Protein AF-A0A822YK95-F1 (afdb_monomer_lite)

Sequence (78 aa):
MRNNALLEFARIVKVKEQVVAGTLHHLTLEVIEACKKKIYEAKVWVKPWLNFKELQEFKPVGDAPTFTSSDLGARQGK

InterPro domains:
  IPR000010 Cystatin domain [PF16845] (2-61)
  IPR000010 Cystatin domain [SM00043] (1-61)
  IPR000010 Cystatin domain [cd00042] (2-60)
  IPR018073 Proteinase inhibitor I25, cystatin, conserved site [PS00287] (17-30)
  IPR027214 Cystatin [PTHR11413] (2-64)
  IPR046350 Cystatin superfamily [SSF54403] (3-64)

Organism: Nelumbo nucifera (NCBI:txid4432)

Radius of gyration: 18.46 Å; chains: 1; bounding box: 51×46×33 Å

Secondary structure (DSSP, 8-state):
------EEEEEEEEEEEEESSSEEEEEEEEEEETTEEEEEEEEEEEEGGGTEEEEEEEEE--S-----GGGG------

pLDDT: mean 82.71, std 18.98, range [36.16, 98.12]

Foldseek 3Di:
DDPDFDKAFDAWPDWDWDDDCFIWIWTWTFIQTPNDTFIKIWIWGDNVVVRDIDTPDIGTPPDPPPPPVVVVPDDDDD

Structure (mmCIF, N/CA/C/O backbone):
data_AF-A0A822YK95-F1
#
_entry.id   AF-A0A822YK95-F1
#
loop_
_atom_site.group_PDB
_atom_site.id
_atom_site.type_symbol
_atom_site.label_atom_id
_atom_site.label_alt_id
_atom_site.label_comp_id
_atom_site.label_asym_id
_atom_site.label_entity_id
_atom_site.label_seq_id
_atom_site.pdbx_PDB_ins_code
_atom_site.Cartn_x
_atom_site.Cartn_y
_atom_site.Cartn_z
_atom_site.occupancy
_atom_site.B_iso_or_equiv
_atom_site.auth_seq_id
_atom_site.auth_comp_id
_atom_site.auth_asym_id
_atom_site.auth_atom_id
_atom_site.pdbx_PDB_model_num
ATOM 1 N N . MET A 1 1 ? 11.073 8.281 17.150 1.00 36.16 1 MET A N 1
ATOM 2 C CA . MET A 1 1 ? 10.050 7.965 16.127 1.00 36.16 1 MET A CA 1
ATOM 3 C C . MET A 1 1 ? 9.427 6.631 16.511 1.00 36.16 1 MET A C 1
ATOM 5 O O . MET A 1 1 ? 10.176 5.684 16.716 1.00 36.16 1 MET A O 1
ATOM 9 N N . ARG A 1 2 ? 8.112 6.561 16.754 1.00 42.84 2 ARG A N 1
ATOM 10 C CA . ARG A 1 2 ? 7.452 5.330 17.230 1.00 42.84 2 ARG A CA 1
ATOM 11 C C . ARG A 1 2 ? 6.911 4.565 16.021 1.00 42.84 2 ARG A C 1
ATOM 13 O O . ARG A 1 2 ? 5.789 4.803 15.600 1.00 42.84 2 ARG A O 1
ATOM 20 N N . ASN A 1 3 ? 7.726 3.675 15.466 1.00 53.94 3 ASN A N 1
ATOM 21 C CA . ASN A 1 3 ? 7.366 2.834 14.325 1.00 53.94 3 ASN A CA 1
ATOM 22 C C . ASN A 1 3 ? 6.982 1.438 14.815 1.00 53.94 3 ASN A C 1
ATOM 24 O O . ASN A 1 3 ? 7.801 0.550 14.679 1.00 53.94 3 ASN A O 1
ATOM 28 N N . ASN A 1 4 ? 5.815 1.240 15.438 1.00 59.22 4 ASN A N 1
ATOM 29 C CA . ASN A 1 4 ? 5.329 -0.108 15.787 1.00 59.22 4 ASN A CA 1
ATOM 30 C C . ASN A 1 4 ? 3.796 -0.114 15.931 1.00 59.22 4 ASN A C 1
ATOM 32 O O . ASN A 1 4 ? 3.265 -0.403 17.002 1.00 59.22 4 ASN A O 1
ATOM 36 N N . ALA A 1 5 ? 3.078 0.257 14.869 1.00 70.44 5 ALA A N 1
ATOM 37 C CA . ALA A 1 5 ? 1.692 -0.175 14.720 1.00 70.44 5 ALA A CA 1
ATOM 38 C C . ALA A 1 5 ? 1.709 -1.534 14.010 1.00 70.44 5 ALA A C 1
ATOM 40 O O . ALA A 1 5 ? 2.306 -1.657 12.940 1.00 70.44 5 ALA A O 1
ATOM 41 N N . LEU A 1 6 ? 1.102 -2.557 14.617 1.00 83.69 6 LEU A N 1
ATOM 42 C CA . LEU A 1 6 ? 0.882 -3.837 13.949 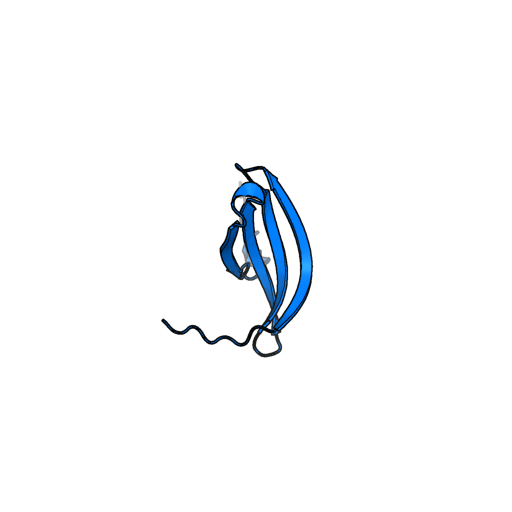1.00 83.69 6 LEU A CA 1
ATOM 43 C C . LEU A 1 6 ? -0.274 -3.653 12.967 1.00 83.69 6 LEU A C 1
ATOM 45 O O . LEU A 1 6 ? -1.428 -3.499 13.370 1.00 83.69 6 LEU A O 1
ATOM 49 N N . LEU A 1 7 ? 0.081 -3.599 11.688 1.00 90.12 7 LEU A N 1
ATOM 50 C CA . LEU A 1 7 ? -0.842 -3.475 10.575 1.00 90.12 7 LEU A CA 1
ATOM 51 C C . LEU A 1 7 ? -0.969 -4.832 9.893 1.00 90.12 7 LEU A C 1
ATOM 53 O O . LEU A 1 7 ? 0.020 -5.381 9.410 1.00 90.12 7 LEU A O 1
ATOM 57 N N . GLU A 1 8 ? -2.187 -5.348 9.819 1.00 92.44 8 GLU A N 1
ATOM 58 C CA . GLU A 1 8 ? -2.491 -6.568 9.077 1.00 92.44 8 GLU A CA 1
ATOM 59 C C . GLU A 1 8 ? -3.148 -6.204 7.746 1.00 92.44 8 GLU A C 1
ATOM 61 O O . GLU A 1 8 ? -4.131 -5.464 7.691 1.00 92.44 8 GLU A O 1
ATOM 66 N N . PHE A 1 9 ? -2.604 -6.710 6.644 1.00 93.38 9 PHE A N 1
ATOM 67 C CA . PHE A 1 9 ? -3.201 -6.516 5.327 1.00 93.38 9 PHE A CA 1
ATOM 68 C C . PHE A 1 9 ? -4.500 -7.324 5.203 1.00 93.38 9 PHE A C 1
ATOM 70 O O . PHE A 1 9 ? -4.495 -8.529 5.442 1.00 93.38 9 PHE A O 1
ATOM 77 N N . ALA A 1 10 ? -5.592 -6.681 4.777 1.00 94.56 10 ALA A N 1
ATOM 78 C CA . ALA A 1 10 ? -6.848 -7.370 4.484 1.00 94.56 10 ALA A CA 1
ATOM 79 C C . ALA A 1 10 ? -7.047 -7.570 2.975 1.00 94.56 10 ALA A C 1
ATOM 81 O O . ALA A 1 10 ? -7.182 -8.701 2.509 1.00 94.56 10 ALA A O 1
ATOM 82 N N . ARG A 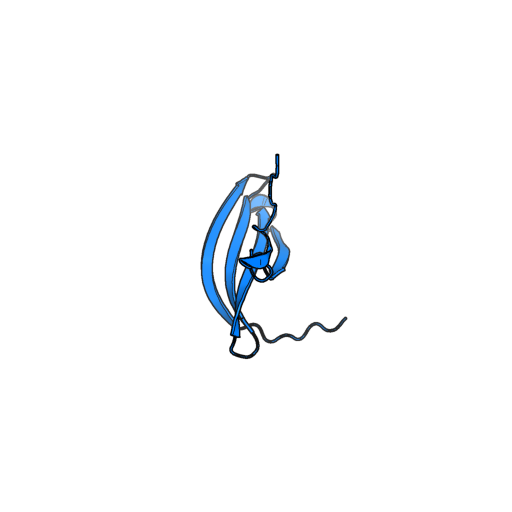1 11 ? -7.092 -6.476 2.200 1.00 95.12 11 ARG A N 1
ATOM 83 C CA . ARG A 1 11 ? -7.289 -6.519 0.738 1.00 95.12 11 ARG A CA 1
ATOM 84 C C . ARG A 1 11 ? -6.890 -5.217 0.056 1.00 95.12 11 ARG A C 1
ATOM 86 O O . ARG A 1 11 ? -6.855 -4.158 0.673 1.00 95.12 11 ARG A O 1
ATOM 93 N N . ILE A 1 12 ? -6.691 -5.278 -1.255 1.00 95.44 12 ILE A N 1
ATOM 94 C CA . ILE A 1 12 ? -6.641 -4.089 -2.108 1.00 95.44 12 ILE A CA 1
ATOM 95 C C . ILE A 1 12 ? -8.080 -3.681 -2.446 1.00 95.44 12 ILE A C 1
ATOM 97 O O . ILE A 1 12 ? -8.875 -4.516 -2.870 1.00 95.44 12 ILE A O 1
ATOM 101 N N . VAL A 1 13 ? -8.414 -2.403 -2.266 1.00 95.56 13 VAL A N 1
ATOM 102 C CA . VAL A 1 13 ? -9.723 -1.839 -2.645 1.00 95.56 13 VAL A CA 1
ATOM 103 C C . VAL A 1 13 ? -9.661 -1.042 -3.945 1.00 95.56 13 VAL A C 1
ATOM 105 O O . VAL A 1 13 ? -10.675 -0.897 -4.624 1.00 95.56 13 VAL A O 1
ATOM 108 N N . LYS A 1 14 ? -8.481 -0.533 -4.320 1.00 94.00 14 LYS A N 1
ATOM 109 C CA . LYS A 1 14 ? -8.289 0.194 -5.577 1.00 94.00 14 LYS A CA 1
ATOM 110 C C . LYS A 1 14 ? -6.846 0.123 -6.048 1.00 94.00 14 LYS A C 1
ATOM 112 O O . LYS A 1 14 ? -5.923 0.180 -5.240 1.00 94.00 14 LYS A O 1
ATOM 117 N N . VAL A 1 15 ? -6.673 0.068 -7.363 1.00 95.88 15 VAL A N 1
ATOM 118 C CA . VAL A 1 15 ? -5.375 0.172 -8.030 1.00 95.88 15 VAL A CA 1
ATOM 119 C C . VAL A 1 15 ? -5.475 1.226 -9.120 1.00 95.88 15 VAL A C 1
ATOM 121 O O . VAL A 1 15 ? -6.459 1.285 -9.857 1.00 95.88 15 VAL A O 1
ATOM 124 N N . LYS A 1 16 ? -4.451 2.066 -9.209 1.00 95.88 16 LYS A N 1
ATOM 125 C CA . LYS A 1 16 ? -4.190 2.945 -10.344 1.00 95.88 16 LYS A CA 1
ATOM 126 C C . LYS A 1 16 ? -2.728 2.799 -10.735 1.00 95.88 16 LYS A C 1
ATOM 128 O O . LYS A 1 16 ? -1.865 2.704 -9.866 1.00 95.88 16 LYS A O 1
ATOM 133 N N . GLU A 1 17 ? -2.456 2.841 -12.027 1.00 95.56 17 GLU A N 1
ATOM 134 C CA . GLU A 1 17 ? -1.096 2.836 -12.556 1.00 95.56 17 GLU A CA 1
ATOM 135 C C . GLU A 1 17 ? -0.816 4.157 -13.255 1.00 95.56 17 GLU A C 1
ATOM 137 O O . GLU A 1 17 ? -1.676 4.706 -13.945 1.00 95.56 17 GLU A O 1
ATOM 142 N N . GLN A 1 18 ? 0.389 4.676 -13.054 1.00 93.25 18 GLN A N 1
ATOM 143 C CA . GLN A 1 18 ? 0.843 5.901 -13.688 1.00 93.25 18 GLN A CA 1
ATOM 144 C C . GLN A 1 18 ? 2.242 5.692 -14.261 1.00 93.25 18 GLN A C 1
ATOM 146 O O . GLN A 1 18 ? 3.146 5.244 -13.559 1.00 93.25 18 GLN A O 1
ATOM 151 N N . VAL A 1 19 ? 2.438 6.046 -15.530 1.00 94.31 19 VAL A N 1
ATOM 152 C CA . VAL A 1 19 ? 3.748 5.963 -16.187 1.00 94.31 19 VAL A CA 1
ATOM 153 C C . VAL A 1 19 ? 4.561 7.216 -15.851 1.00 94.31 19 VAL A C 1
ATOM 155 O O . VAL A 1 19 ? 4.164 8.325 -16.199 1.00 94.31 19 VAL A O 1
ATOM 158 N N . VAL A 1 20 ? 5.690 7.047 -15.157 1.00 89.50 20 VAL A N 1
ATOM 159 C CA . VAL A 1 20 ? 6.587 8.134 -14.708 1.00 89.50 20 VAL A CA 1
ATOM 160 C C . VAL A 1 20 ? 8.039 7.665 -14.714 1.00 89.50 20 VAL A C 1
ATOM 162 O O . VAL A 1 20 ? 8.575 7.273 -13.680 1.00 89.50 20 VAL A O 1
ATOM 165 N N . ALA A 1 21 ? 8.675 7.638 -15.890 1.00 91.12 21 ALA A N 1
ATOM 166 C CA . ALA A 1 21 ? 10.010 7.044 -16.056 1.00 91.12 21 ALA A CA 1
ATOM 167 C C . ALA A 1 21 ? 10.120 5.683 -15.330 1.00 91.12 21 ALA A C 1
ATOM 169 O O . ALA A 1 21 ? 11.050 5.430 -14.568 1.00 91.12 21 ALA A O 1
ATOM 170 N N . GLY A 1 22 ? 9.094 4.852 -15.519 1.00 94.25 22 GLY A N 1
ATOM 171 C CA . GLY A 1 22 ? 8.798 3.628 -14.780 1.00 94.25 22 GLY A CA 1
ATOM 172 C C . GLY A 1 22 ? 7.286 3.521 -14.608 1.00 94.25 22 GLY A C 1
ATOM 173 O O . GLY A 1 22 ? 6.541 4.260 -15.258 1.00 94.25 22 GLY A O 1
ATOM 174 N N . THR A 1 23 ? 6.840 2.676 -13.687 1.00 96.88 23 THR A N 1
ATOM 175 C CA . THR A 1 23 ? 5.428 2.582 -13.298 1.00 96.88 23 THR A CA 1
ATOM 176 C C . THR A 1 23 ? 5.289 2.910 -11.821 1.00 96.88 23 THR A C 1
ATOM 178 O O . THR A 1 23 ? 5.940 2.304 -10.971 1.00 96.88 23 THR A O 1
ATOM 181 N N . LEU A 1 24 ? 4.457 3.897 -11.503 1.00 97.62 24 LEU A N 1
ATOM 182 C CA . LEU A 1 24 ? 4.030 4.207 -10.147 1.00 97.62 24 LEU A CA 1
ATOM 183 C C . LEU A 1 24 ? 2.670 3.550 -9.911 1.00 97.62 24 LEU A C 1
ATOM 185 O O . LEU A 1 24 ? 1.657 3.968 -10.476 1.00 97.62 24 LEU A O 1
ATOM 189 N N . HIS A 1 25 ? 2.651 2.520 -9.073 1.00 97.31 25 HIS A N 1
ATOM 190 C CA . HIS A 1 25 ? 1.426 1.869 -8.630 1.00 97.31 25 HIS A CA 1
ATOM 191 C C . HIS A 1 25 ? 0.876 2.622 -7.424 1.00 97.31 25 HIS A C 1
ATOM 193 O O . HIS A 1 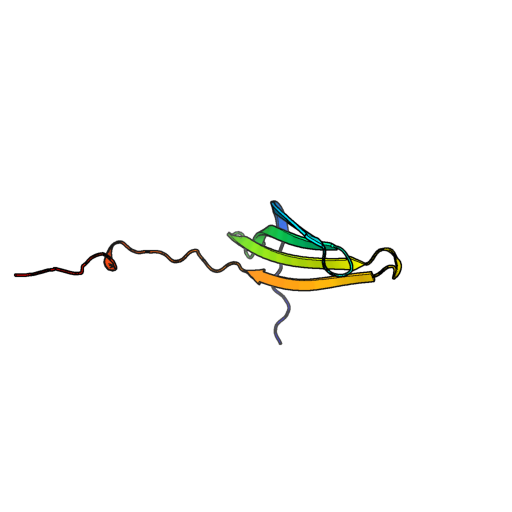25 ? 1.507 2.676 -6.367 1.00 97.31 25 HIS A O 1
ATOM 199 N N . HIS A 1 26 ? -0.305 3.203 -7.585 1.00 97.00 26 HIS A N 1
ATOM 200 C CA . HIS A 1 26 ? -1.048 3.839 -6.513 1.00 97.00 26 HIS A CA 1
ATOM 201 C C . HIS A 1 26 ? -2.124 2.863 -6.034 1.00 97.00 26 HIS A C 1
ATOM 203 O O . HIS A 1 26 ? -3.116 2.604 -6.721 1.00 97.00 26 HIS A O 1
ATOM 209 N N . LEU A 1 27 ? -1.886 2.292 -4.860 1.00 96.69 27 LEU A N 1
ATOM 210 C CA . LEU A 1 27 ? -2.713 1.272 -4.237 1.00 96.69 27 LEU A CA 1
ATOM 211 C C . LEU A 1 27 ? -3.508 1.894 -3.095 1.00 96.69 27 LEU A C 1
ATOM 213 O O . LEU A 1 27 ? -2.955 2.608 -2.261 1.00 96.69 27 LEU A O 1
ATOM 217 N N . THR A 1 28 ? -4.792 1.574 -3.026 1.00 95.94 28 THR A N 1
ATOM 218 C CA . THR A 1 28 ? -5.617 1.823 -1.847 1.00 95.94 28 THR A CA 1
ATOM 219 C C . THR A 1 28 ? -5.910 0.476 -1.195 1.00 95.94 28 THR A C 1
ATOM 221 O O . THR A 1 28 ? -6.395 -0.450 -1.853 1.00 95.94 28 THR A O 1
ATOM 224 N N . LEU A 1 29 ? -5.581 0.353 0.086 1.00 95.31 29 LEU A N 1
ATOM 225 C CA . LEU A 1 29 ? -5.520 -0.893 0.845 1.00 95.31 29 LEU A CA 1
ATOM 226 C C . LEU A 1 29 ? -6.486 -0.816 2.027 1.00 95.31 29 LEU A C 1
ATOM 228 O O . LEU A 1 29 ? -6.514 0.190 2.729 1.00 95.31 29 LEU A O 1
ATOM 232 N N . GLU A 1 30 ? -7.236 -1.883 2.276 1.00 94.00 30 GLU A N 1
ATOM 233 C CA . GLU A 1 30 ? -7.888 -2.113 3.564 1.00 94.00 30 GLU A CA 1
ATOM 234 C C . GLU A 1 30 ? -6.896 -2.839 4.481 1.00 94.00 30 GLU A C 1
ATOM 236 O O . GLU A 1 30 ? -6.338 -3.880 4.118 1.00 94.00 30 GLU A O 1
ATOM 241 N N . VAL A 1 31 ? -6.676 -2.269 5.662 1.00 93.38 31 VAL A N 1
ATOM 242 C CA . VAL A 1 31 ? -5.716 -2.722 6.673 1.00 93.38 31 VAL A CA 1
ATOM 243 C C . VAL A 1 31 ? -6.440 -2.839 8.010 1.00 93.38 31 VAL A C 1
ATOM 245 O O . VAL A 1 31 ? -7.315 -2.029 8.313 1.00 93.38 31 VAL A O 1
ATOM 248 N N . ILE A 1 32 ? -6.094 -3.837 8.816 1.00 91.38 32 ILE A N 1
ATOM 249 C CA . ILE A 1 32 ? -6.589 -3.999 10.182 1.00 91.38 32 ILE A CA 1
ATOM 250 C C . ILE A 1 32 ? -5.511 -3.477 11.135 1.00 91.38 32 ILE A C 1
ATOM 252 O O . ILE A 1 32 ? -4.396 -3.990 11.171 1.00 91.38 32 ILE A O 1
ATOM 256 N N . GLU A 1 33 ? -5.847 -2.444 11.903 1.00 89.44 33 GLU A N 1
ATOM 257 C CA . GLU A 1 33 ? -5.001 -1.865 12.948 1.00 89.44 33 GLU A CA 1
ATOM 258 C C . GLU A 1 33 ? -5.765 -1.920 14.274 1.00 89.44 33 GLU A C 1
ATOM 260 O O . GLU A 1 33 ? -6.847 -1.339 14.393 1.00 89.44 33 GLU A O 1
ATOM 265 N N . ALA A 1 34 ? -5.227 -2.632 15.271 1.00 88.06 34 ALA A N 1
ATOM 266 C CA . ALA A 1 34 ? -5.878 -2.823 16.574 1.00 88.06 34 ALA A CA 1
ATOM 267 C C . ALA A 1 34 ? -7.354 -3.275 16.450 1.00 88.06 34 ALA A C 1
ATOM 269 O O . ALA A 1 34 ? -8.258 -2.683 17.045 1.00 88.06 34 ALA A O 1
ATOM 270 N N . CYS A 1 35 ? -7.594 -4.301 15.622 1.00 85.06 35 CYS A N 1
ATOM 271 C CA . CYS A 1 35 ? -8.914 -4.865 15.297 1.00 85.06 35 CYS A CA 1
ATOM 272 C C . CYS A 1 35 ? -9.887 -3.922 14.563 1.00 85.06 35 CYS A C 1
ATOM 274 O O . CYS A 1 35 ? -11.053 -4.271 14.377 1.00 85.06 35 CYS A O 1
ATOM 276 N N . LYS A 1 36 ? -9.438 -2.743 14.113 1.00 88.69 36 LYS A N 1
ATOM 277 C CA . LYS A 1 36 ? -10.250 -1.801 13.331 1.00 88.69 36 LYS A CA 1
ATOM 278 C C . LYS A 1 36 ? -9.780 -1.766 11.886 1.00 88.69 36 LYS A C 1
ATOM 280 O O . LYS A 1 36 ? -8.590 -1.630 11.619 1.00 88.69 36 LYS A O 1
ATOM 285 N N . LYS A 1 37 ? -10.727 -1.847 10.953 1.00 91.31 37 LYS A N 1
ATOM 286 C CA . LYS A 1 37 ? -10.449 -1.667 9.527 1.00 91.31 37 LYS A CA 1
ATOM 287 C C . LYS A 1 37 ? -10.207 -0.194 9.228 1.00 91.31 37 LYS A C 1
ATOM 289 O O . LYS A 1 37 ? -11.015 0.651 9.603 1.00 91.31 37 LYS A O 1
ATOM 294 N N . LYS A 1 38 ? -9.116 0.088 8.531 1.00 92.06 38 LYS A N 1
ATOM 295 C CA . LYS A 1 38 ? -8.713 1.413 8.067 1.00 92.06 38 LYS A CA 1
ATOM 296 C C . LYS A 1 38 ? -8.282 1.335 6.613 1.00 92.06 38 LYS A C 1
ATOM 298 O O . LYS A 1 38 ? -7.849 0.285 6.140 1.00 92.06 38 LYS A O 1
ATOM 303 N N . ILE A 1 39 ? -8.392 2.457 5.914 1.00 94.19 39 ILE A N 1
ATOM 304 C CA . ILE A 1 39 ? -7.938 2.573 4.535 1.00 94.19 39 ILE A CA 1
ATOM 305 C C . ILE A 1 39 ? -6.580 3.265 4.505 1.00 94.19 39 ILE A C 1
ATOM 307 O O . ILE A 1 39 ? -6.380 4.294 5.144 1.00 94.19 39 ILE A O 1
ATOM 311 N N . TYR A 1 40 ? -5.653 2.697 3.746 1.00 94.38 40 TYR A N 1
ATOM 312 C CA . TYR A 1 40 ? -4.324 3.243 3.515 1.00 94.38 40 TYR A CA 1
ATOM 313 C C . TYR A 1 40 ? -4.101 3.479 2.027 1.00 94.38 40 TYR A C 1
ATOM 315 O O . TYR A 1 40 ? -4.561 2.711 1.185 1.00 94.38 40 TYR A O 1
ATOM 323 N N . GLU A 1 41 ? -3.358 4.530 1.711 1.00 95.69 41 GLU A N 1
ATOM 324 C CA . GLU A 1 41 ? -2.793 4.769 0.391 1.00 95.69 41 GLU A CA 1
ATOM 325 C C . GLU A 1 41 ? -1.313 4.404 0.405 1.00 95.69 41 GLU A C 1
ATOM 327 O O . GLU A 1 41 ? -0.557 4.840 1.277 1.00 95.69 41 GLU A O 1
ATOM 332 N N . ALA A 1 42 ? -0.905 3.618 -0.587 1.00 96.56 42 ALA A N 1
ATOM 333 C CA . ALA A 1 42 ? 0.478 3.264 -0.836 1.00 96.56 42 ALA A CA 1
ATOM 334 C C . ALA A 1 42 ? 0.864 3.632 -2.269 1.00 96.56 42 ALA A C 1
ATOM 336 O O . ALA A 1 42 ? 0.127 3.350 -3.217 1.00 96.56 42 ALA A O 1
ATOM 337 N N . LYS A 1 43 ? 2.041 4.231 -2.437 1.00 97.06 43 LYS A N 1
ATOM 338 C CA . LYS A 1 43 ? 2.627 4.517 -3.750 1.00 97.06 43 LYS A CA 1
ATOM 339 C C . LYS A 1 43 ? 3.921 3.742 -3.901 1.00 97.06 43 LYS A C 1
ATOM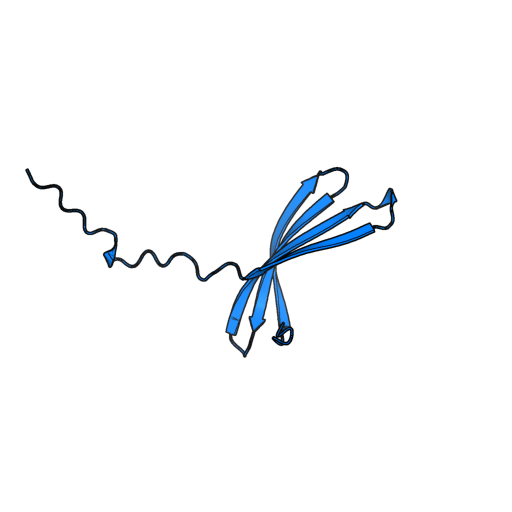 341 O O . LYS A 1 43 ? 4.860 3.963 -3.143 1.00 97.06 43 LYS A O 1
ATOM 346 N N . VAL A 1 44 ? 3.975 2.853 -4.885 1.00 97.69 44 VAL A N 1
ATOM 347 C CA . VAL A 1 44 ? 5.143 2.009 -5.157 1.00 97.69 44 VAL A CA 1
ATOM 348 C C . VAL A 1 44 ? 5.688 2.355 -6.532 1.00 97.69 44 VAL A C 1
ATOM 350 O O . VAL A 1 44 ? 4.979 2.215 -7.526 1.00 97.69 44 VAL A O 1
ATOM 353 N N . TRP A 1 45 ? 6.936 2.813 -6.599 1.00 98.12 45 TRP A N 1
ATOM 354 C CA . TRP A 1 45 ? 7.592 3.136 -7.863 1.00 98.12 45 TRP A CA 1
ATOM 355 C C . TRP A 1 45 ? 8.486 1.989 -8.308 1.00 98.12 45 TRP A C 1
ATOM 357 O O . TRP A 1 45 ? 9.376 1.563 -7.571 1.00 98.12 45 TRP A O 1
ATOM 367 N N . VAL A 1 46 ? 8.248 1.501 -9.521 1.00 97.62 46 VAL A N 1
ATOM 368 C CA . VAL A 1 46 ? 8.966 0.381 -10.122 1.00 97.62 46 VAL A CA 1
ATOM 369 C C . VAL A 1 46 ? 9.649 0.850 -11.401 1.00 97.62 46 VAL A C 1
ATOM 371 O O . VAL A 1 46 ? 9.019 1.441 -12.279 1.00 97.62 4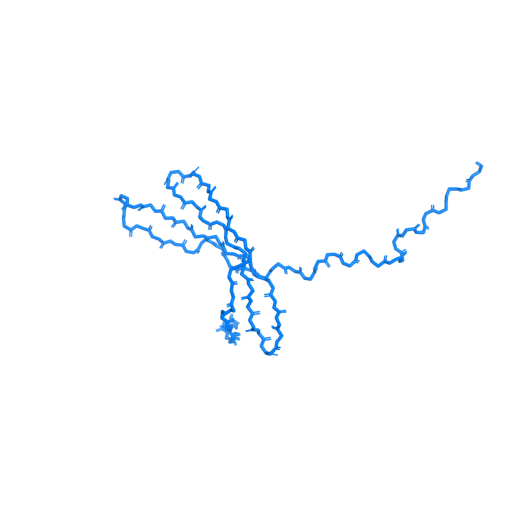6 VAL A O 1
ATOM 374 N N . LYS A 1 47 ? 10.946 0.557 -11.525 1.00 97.38 47 LYS A N 1
ATOM 375 C CA . LYS A 1 47 ? 11.730 0.768 -12.751 1.00 97.38 47 LYS A CA 1
ATOM 376 C C . LYS A 1 47 ? 12.410 -0.552 -13.115 1.00 97.38 47 LYS A C 1
ATOM 378 O O . LYS A 1 47 ? 13.495 -0.830 -12.594 1.00 97.38 47 LYS A O 1
ATOM 383 N N . PRO A 1 48 ? 11.786 -1.382 -13.974 1.00 94.31 48 PRO A N 1
ATOM 384 C CA . PRO A 1 48 ? 12.268 -2.736 -14.253 1.00 94.31 48 PRO A CA 1
ATOM 385 C C . PRO A 1 48 ? 13.705 -2.770 -14.784 1.00 94.31 48 PRO A C 1
ATOM 387 O O . PRO A 1 48 ? 14.494 -3.607 -14.366 1.00 94.31 48 PRO A O 1
ATOM 390 N N . TRP A 1 49 ? 14.083 -1.801 -15.625 1.00 95.12 49 TRP A N 1
ATOM 391 C CA . TRP A 1 49 ? 15.428 -1.717 -16.208 1.00 95.12 49 TRP A CA 1
ATOM 392 C C . TRP A 1 49 ? 16.537 -1.389 -15.198 1.00 95.12 49 TRP A C 1
ATOM 394 O O . TRP A 1 49 ? 17.707 -1.590 -15.501 1.00 95.12 49 TRP A O 1
ATOM 404 N N . LEU A 1 50 ? 16.188 -0.897 -14.004 1.00 96.69 50 LEU A N 1
ATOM 405 C CA . LEU A 1 50 ? 17.131 -0.673 -12.902 1.00 96.69 50 LEU A CA 1
ATOM 406 C C . LEU A 1 50 ? 17.001 -1.730 -11.796 1.00 96.69 50 LEU A C 1
ATOM 408 O O . LEU A 1 50 ? 17.654 -1.593 -10.766 1.00 96.69 50 LEU A O 1
ATOM 412 N N . ASN A 1 51 ? 16.135 -2.743 -11.961 1.00 94.75 51 ASN A N 1
ATOM 413 C CA . ASN A 1 51 ? 15.726 -3.658 -10.884 1.00 94.75 51 ASN A CA 1
ATOM 414 C C . ASN A 1 51 ? 15.277 -2.915 -9.612 1.00 94.75 51 ASN A C 1
ATOM 416 O O . ASN A 1 51 ? 15.494 -3.360 -8.485 1.00 94.75 51 ASN A O 1
ATOM 420 N N . PHE A 1 52 ? 14.664 -1.748 -9.798 1.00 95.62 52 PHE A N 1
ATOM 421 C CA . PHE A 1 52 ? 14.343 -0.830 -8.719 1.00 95.62 52 PHE A CA 1
ATOM 422 C C . PHE A 1 52 ? 12.869 -0.937 -8.336 1.00 95.62 52 PHE A C 1
ATOM 424 O O . PHE A 1 52 ? 11.990 -0.870 -9.201 1.00 95.62 52 PHE A O 1
ATOM 431 N N . LYS A 1 53 ? 12.615 -1.036 -7.030 1.00 95.94 53 LYS A N 1
ATOM 432 C CA . LYS A 1 53 ? 11.293 -0.907 -6.414 1.00 95.94 53 LYS A CA 1
ATOM 433 C C . LYS A 1 53 ? 11.421 -0.128 -5.107 1.00 95.94 53 LYS A C 1
ATOM 435 O O . LYS A 1 53 ? 12.249 -0.477 -4.270 1.00 95.94 53 LYS A O 1
ATOM 440 N N . GLU A 1 54 ? 10.603 0.899 -4.925 1.00 96.75 54 GLU A N 1
ATOM 441 C CA . GLU A 1 54 ? 10.616 1.725 -3.713 1.00 96.75 54 GLU A CA 1
ATOM 442 C C . GLU A 1 54 ? 9.194 2.116 -3.303 1.00 96.75 54 GLU A C 1
ATOM 444 O O . GLU A 1 54 ? 8.365 2.474 -4.143 1.00 96.75 54 GLU A O 1
ATOM 449 N N . LEU A 1 55 ? 8.917 2.056 -1.999 1.00 96.50 55 LEU A N 1
ATOM 450 C CA . LEU A 1 55 ? 7.697 2.586 -1.403 1.00 96.50 55 LEU A CA 1
ATOM 451 C C . LEU A 1 55 ? 7.875 4.093 -1.196 1.00 96.50 55 LEU A C 1
ATOM 453 O O . LEU A 1 55 ? 8.556 4.520 -0.272 1.00 96.50 55 LEU A O 1
ATOM 457 N N . GLN A 1 56 ? 7.265 4.883 -2.072 1.00 95.88 56 GLN A N 1
ATOM 458 C CA . GLN A 1 56 ? 7.339 6.344 -2.045 1.00 95.88 56 GLN A CA 1
ATOM 459 C C . GLN A 1 56 ? 6.495 6.935 -0.914 1.00 95.88 56 GLN A C 1
ATOM 461 O O . GLN A 1 56 ? 6.870 7.922 -0.291 1.00 95.88 56 GLN A O 1
ATOM 466 N N . GLU A 1 57 ? 5.328 6.348 -0.657 1.00 94.38 57 GLU A N 1
ATOM 467 C CA . GLU A 1 57 ? 4.400 6.838 0.357 1.00 94.38 57 GLU A CA 1
ATOM 468 C C . GLU A 1 57 ? 3.590 5.674 0.920 1.00 94.38 57 GLU A C 1
ATOM 470 O O . GLU A 1 57 ? 3.195 4.774 0.176 1.00 94.38 57 GLU A O 1
ATOM 475 N N . PHE A 1 58 ? 3.327 5.715 2.224 1.00 93.50 58 PHE A N 1
ATOM 476 C CA . PHE A 1 58 ? 2.388 4.832 2.902 1.00 93.50 58 PHE A CA 1
ATOM 477 C C . PHE A 1 58 ? 1.721 5.602 4.035 1.00 93.50 58 PHE A C 1
ATOM 479 O O . PHE A 1 58 ? 2.373 5.956 5.019 1.00 93.50 58 PHE A O 1
ATOM 486 N N . LYS A 1 59 ? 0.432 5.907 3.881 1.00 92.88 59 LYS A N 1
ATOM 487 C CA . LYS A 1 59 ? -0.301 6.745 4.836 1.00 92.88 59 LYS A CA 1
ATOM 488 C C . LYS A 1 59 ? -1.755 6.310 4.982 1.00 92.88 59 LYS A C 1
ATOM 490 O O . LYS A 1 59 ? -2.330 5.813 4.013 1.00 92.88 59 LYS A O 1
ATOM 495 N N . PRO A 1 60 ? -2.372 6.518 6.156 1.00 91.94 60 PRO A N 1
ATOM 496 C CA . PRO A 1 60 ? -3.810 6.368 6.285 1.00 91.94 60 PRO A CA 1
ATOM 497 C C . PRO A 1 60 ? -4.503 7.413 5.406 1.00 91.94 60 PRO A C 1
ATOM 499 O O . PRO A 1 60 ? -4.131 8.590 5.401 1.00 91.94 60 PRO A O 1
ATOM 502 N N . VAL A 1 61 ? -5.525 6.985 4.674 1.00 89.56 61 VAL A N 1
ATOM 503 C CA . VAL A 1 61 ? -6.518 7.904 4.121 1.00 89.56 61 VAL A CA 1
ATOM 504 C C . VAL A 1 61 ? -7.383 8.261 5.318 1.00 89.56 61 VAL A C 1
ATOM 506 O O . VAL A 1 61 ? -8.047 7.377 5.855 1.00 89.56 61 VAL A O 1
ATOM 509 N N . GLY A 1 62 ? -7.263 9.494 5.822 1.00 74.81 62 GLY A N 1
ATOM 510 C CA . GLY A 1 62 ? -7.992 9.930 7.018 1.00 74.81 62 GLY A CA 1
ATOM 511 C C . GLY A 1 62 ? -9.473 9.560 6.935 1.00 74.81 62 GLY A C 1
ATOM 512 O O . GLY A 1 62 ? -10.002 9.430 5.827 1.00 74.81 62 GLY A O 1
ATOM 513 N N . ASP A 1 63 ? -10.124 9.376 8.091 1.00 59.16 63 ASP A N 1
ATOM 514 C CA . ASP A 1 63 ? -11.575 9.182 8.139 1.00 59.16 63 ASP A CA 1
ATOM 515 C C . ASP A 1 63 ? -12.201 10.240 7.227 1.00 59.16 63 ASP A C 1
ATOM 517 O O . ASP A 1 63 ? -11.894 11.428 7.364 1.00 59.16 63 ASP A O 1
ATOM 521 N N . ALA A 1 64 ? -12.940 9.785 6.207 1.00 50.03 64 ALA A N 1
ATOM 522 C CA . ALA A 1 64 ? -13.538 10.645 5.190 1.00 50.03 64 ALA A CA 1
ATOM 523 C C . ALA A 1 64 ? -14.115 11.898 5.861 1.00 50.03 64 ALA A C 1
ATOM 525 O O . ALA A 1 64 ? -14.646 11.750 6.965 1.00 50.03 64 ALA A O 1
ATOM 526 N N . PRO A 1 65 ? -14.032 13.101 5.252 1.00 47.84 65 PRO A N 1
ATOM 527 C CA . PRO A 1 65 ? -14.602 14.287 5.866 1.00 47.84 65 PRO A CA 1
ATOM 528 C C . PRO A 1 65 ? -16.052 13.962 6.201 1.00 47.84 65 PRO A C 1
ATOM 530 O O . PRO A 1 65 ? -16.886 13.766 5.314 1.00 47.84 65 PRO A O 1
ATOM 533 N N . THR A 1 66 ? -16.330 13.810 7.493 1.00 45.72 66 THR A N 1
ATOM 534 C CA . THR A 1 66 ? -17.680 13.743 8.004 1.00 45.72 66 THR A CA 1
ATOM 535 C C . THR A 1 66 ? -18.224 15.126 7.732 1.00 45.72 66 THR A C 1
ATOM 537 O O . THR A 1 66 ? -18.052 16.027 8.547 1.00 45.72 66 THR A O 1
ATOM 540 N N . PHE A 1 67 ? -18.834 15.310 6.562 1.00 48.19 67 PHE A N 1
ATOM 541 C CA . PHE A 1 67 ? -19.831 16.347 6.384 1.00 48.19 67 PHE A CA 1
ATOM 542 C C . PHE A 1 67 ? -20.946 15.980 7.357 1.00 48.19 67 PHE A C 1
ATOM 544 O O . PHE A 1 67 ? -21.872 15.233 7.043 1.00 48.19 67 PHE A O 1
ATOM 551 N N . THR A 1 68 ? -20.775 16.390 8.611 1.00 51.44 68 THR A N 1
ATOM 552 C CA . THR A 1 68 ? -21.841 16.302 9.590 1.00 51.44 68 THR A CA 1
ATOM 553 C C . THR A 1 68 ? -22.922 17.256 9.119 1.00 51.44 68 THR A C 1
ATOM 555 O O . THR A 1 68 ? -2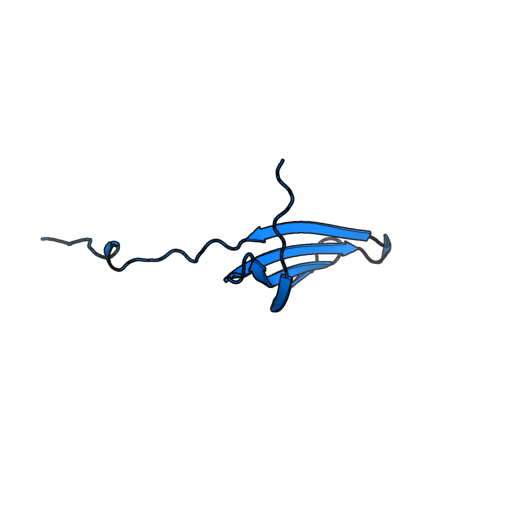2.627 18.350 8.645 1.00 51.44 68 THR A O 1
ATOM 558 N N . SER A 1 69 ? -24.184 16.845 9.240 1.00 53.41 69 SER A N 1
ATOM 559 C CA . SER A 1 69 ? -25.348 17.647 8.838 1.00 53.41 69 SER A CA 1
ATOM 560 C C . SER A 1 69 ? -25.336 19.089 9.386 1.00 53.41 69 SER A C 1
ATOM 562 O O . SER A 1 69 ? -26.074 19.933 8.883 1.00 53.41 69 SER A O 1
ATOM 564 N N . SER A 1 70 ? -24.513 19.366 10.399 1.00 63.47 70 SER A N 1
ATOM 565 C CA . SER A 1 70 ? -24.221 20.674 10.982 1.00 63.47 70 SER A CA 1
ATOM 566 C C . SER A 1 70 ? -23.686 21.718 9.986 1.00 63.47 70 SER A C 1
ATOM 568 O O . SER A 1 70 ? -23.903 22.906 10.208 1.00 63.47 70 SER A O 1
ATOM 570 N N . ASP A 1 71 ? -23.039 21.311 8.886 1.00 59.00 71 ASP A N 1
ATOM 571 C CA . ASP A 1 71 ? -22.378 22.242 7.950 1.00 59.00 71 ASP A CA 1
ATOM 572 C C . ASP A 1 71 ? -23.317 22.862 6.894 1.00 59.00 71 ASP A C 1
ATOM 574 O O . ASP A 1 71 ? -22.924 23.773 6.168 1.00 59.00 71 ASP A O 1
ATOM 578 N N . LEU A 1 72 ? -24.580 22.425 6.806 1.00 65.19 72 LEU A N 1
ATOM 579 C CA . LEU A 1 72 ? -25.545 22.914 5.800 1.00 65.19 72 LEU A CA 1
ATOM 580 C C . LEU A 1 72 ? -26.422 24.088 6.286 1.00 65.19 72 LEU A C 1
ATOM 582 O O . LEU A 1 72 ? -27.402 24.458 5.642 1.00 65.19 72 LEU A O 1
ATOM 586 N N . GLY A 1 73 ? -26.076 24.710 7.414 1.00 60.22 73 GLY A N 1
ATOM 587 C CA . GLY A 1 73 ? -26.866 25.758 8.065 1.00 60.22 73 GLY A CA 1
ATOM 588 C C . GLY A 1 73 ? -26.573 27.202 7.635 1.00 60.22 73 GLY A C 1
ATOM 589 O O . GLY A 1 73 ? -26.512 28.067 8.504 1.00 60.22 73 GLY A O 1
ATOM 590 N N . ALA A 1 74 ? -26.403 27.513 6.346 1.00 55.53 74 ALA A N 1
ATOM 591 C CA . ALA A 1 74 ? -26.319 28.908 5.889 1.00 55.53 74 ALA A CA 1
ATOM 592 C C . ALA A 1 74 ? -27.705 29.425 5.464 1.00 55.53 74 ALA A C 1
ATOM 594 O O . ALA A 1 74 ? -28.150 29.241 4.333 1.00 55.53 74 ALA A O 1
ATOM 595 N N . ARG A 1 75 ? -28.402 30.088 6.395 1.00 55.00 75 ARG A N 1
ATOM 596 C CA . ARG A 1 75 ? -29.615 30.869 6.117 1.00 55.00 75 ARG A CA 1
ATOM 597 C C . ARG A 1 75 ? -29.284 32.004 5.139 1.00 55.00 75 ARG A C 1
ATOM 599 O O . ARG A 1 75 ? -28.613 32.954 5.531 1.00 55.00 75 ARG A O 1
ATOM 606 N N . GLN A 1 76 ? -29.809 31.969 3.915 1.00 42.62 76 GLN A N 1
ATOM 607 C CA . GLN A 1 76 ? -29.993 33.196 3.138 1.00 42.62 76 GLN A CA 1
ATOM 608 C C . GLN A 1 76 ? -31.327 33.823 3.540 1.00 42.62 76 GLN A C 1
ATOM 610 O O . GLN A 1 76 ? -32.396 33.342 3.180 1.00 42.62 76 GLN A O 1
ATOM 615 N N . GLY A 1 77 ? -31.244 34.878 4.349 1.00 51.41 77 GLY A N 1
ATOM 616 C CA . GLY A 1 77 ? -32.326 35.832 4.528 1.00 51.41 77 GLY A CA 1
ATOM 617 C C . GLY A 1 77 ? -32.072 37.054 3.654 1.00 51.41 77 GLY A C 1
ATOM 618 O O . GLY A 1 77 ? -31.054 37.719 3.835 1.00 51.41 77 GLY A O 1
ATOM 619 N N . LYS A 1 78 ? -32.981 37.328 2.722 1.00 38.81 78 LYS A N 1
ATOM 620 C CA . LYS A 1 78 ? -33.775 38.560 2.592 1.00 38.81 78 LYS A CA 1
ATOM 621 C C . LYS A 1 78 ? -34.647 38.470 1.348 1.00 38.81 78 LYS A C 1
ATOM 623 O O . LYS A 1 78 ? -34.143 37.965 0.324 1.00 38.81 78 LYS A O 1
#